Protein AF-A0A845M2Q1-F1 (afdb_monomer_lite)

Radius of gyration: 32.66 Å; chains: 1; bounding box: 86×73×42 Å

Secondary structure (DSSP, 8-state):
-------------------------------TT--------HHHHHHHHHHHHHHHHTT-HHHHHHHHHHHHHHHHHS-HHHHHHHHHHHHHHHTTS-GGGGSHHHHHHHHHHHHHHHHTTTTT-

pLDDT: mean 79.41, std 24.09, range [30.94, 98.31]

Foldseek 3Di:
DDDDYDDDDDDDDDDDDDDPDPPDPPPPPDDDPDDDDDDDDLLVCLCVVCVVLLVVVLAPLVSLLVNLVVLQVCCLPDDLVVLVSSLVVLVVSVVSHDVVCCDDPSVVSNVVSVVSSVVSNVVPD

Sequence (125 aa):
AAEKGSNLQSEVTGDHLQSNGVSGSAEVAVPKGAAVFEAIDFKQELYAGFYQIVHYGRSDVSVMLSLLKALRFIMEKASMENRRTVLMFLKDLWDKLDPALLEGYDRELLERERADIQALIALEK

Structure (mmCIF, N/CA/C/O backbone):
data_AF-A0A845M2Q1-F1
#
_entry.id   AF-A0A845M2Q1-F1
#
loop_
_atom_site.group_PDB
_atom_site.id
_atom_site.type_symbol
_atom_site.label_atom_id
_atom_site.label_alt_id
_atom_site.label_comp_id
_atom_site.label_asym_id
_atom_site.label_entity_id
_atom_site.label_seq_id
_atom_site.pdbx_PDB_ins_code
_atom_site.Cartn_x
_atom_site.Cartn_y
_atom_site.Cartn_z
_atom_site.occupancy
_atom_site.B_iso_or_equiv
_atom_site.auth_seq_id
_atom_site.auth_comp_id
_atom_site.auth_asym_id
_atom_site.auth_atom_id
_atom_site.pdbx_PDB_model_num
ATOM 1 N N . ALA A 1 1 ? -70.255 -66.104 -3.729 1.00 39.62 1 ALA A N 1
ATOM 2 C CA . ALA A 1 1 ? -70.371 -65.782 -2.293 1.00 39.62 1 ALA A CA 1
ATOM 3 C C . ALA A 1 1 ? -69.839 -64.361 -2.132 1.00 39.62 1 ALA A C 1
ATOM 5 O O . ALA A 1 1 ? -68.705 -64.142 -2.526 1.00 39.62 1 ALA A O 1
ATOM 6 N N . ALA A 1 2 ? -70.694 -63.338 -1.988 1.00 33.31 2 ALA A N 1
ATOM 7 C CA . ALA A 1 2 ? -71.318 -62.891 -0.724 1.00 33.31 2 ALA A CA 1
ATOM 8 C C . ALA A 1 2 ? -70.233 -62.474 0.294 1.00 33.31 2 ALA A C 1
ATOM 10 O O . ALA A 1 2 ? -69.305 -63.239 0.492 1.00 33.31 2 ALA A O 1
ATOM 11 N N . GLU A 1 3 ? -70.232 -61.330 0.973 1.00 31.84 3 GLU A N 1
ATOM 12 C CA . GLU A 1 3 ? -71.189 -60.243 1.165 1.00 31.84 3 GLU A CA 1
ATOM 13 C C . GLU A 1 3 ? -70.443 -59.087 1.882 1.00 31.84 3 GLU A C 1
ATOM 15 O O . GLU A 1 3 ? -69.502 -59.332 2.625 1.00 31.84 3 GLU A O 1
ATOM 20 N N . LYS A 1 4 ? -70.878 -57.847 1.621 1.00 33.28 4 LYS A N 1
ATOM 21 C CA . LYS A 1 4 ? -71.127 -56.721 2.551 1.00 33.28 4 LYS A CA 1
ATOM 22 C C . LYS A 1 4 ? -70.336 -56.530 3.865 1.00 33.28 4 LYS A C 1
ATOM 24 O O . LYS A 1 4 ? -70.284 -57.405 4.716 1.00 33.28 4 LYS A O 1
ATOM 29 N N . GLY A 1 5 ? -70.108 -55.236 4.135 1.00 31.08 5 GLY A N 1
ATOM 30 C CA . GLY A 1 5 ? -70.255 -54.607 5.462 1.00 31.08 5 GLY A CA 1
ATOM 31 C C . GLY A 1 5 ? -68.978 -54.595 6.305 1.00 31.08 5 GLY A C 1
ATOM 32 O O . GLY A 1 5 ? -68.110 -55.429 6.129 1.00 31.08 5 GLY A O 1
ATOM 33 N N . SER A 1 6 ? -68.759 -53.681 7.240 1.00 34.66 6 SER A N 1
ATOM 34 C CA . SER A 1 6 ? -69.476 -52.485 7.666 1.00 34.66 6 SER A CA 1
ATOM 35 C C . SER A 1 6 ? -68.531 -51.695 8.575 1.00 34.66 6 SER A C 1
ATOM 37 O O . SER A 1 6 ? -67.696 -52.267 9.269 1.00 34.66 6 SER A O 1
ATOM 39 N N . ASN A 1 7 ? -68.730 -50.384 8.575 1.00 34.75 7 ASN A N 1
ATOM 40 C CA . ASN A 1 7 ? -68.402 -49.410 9.612 1.00 34.75 7 ASN A CA 1
ATOM 41 C C . ASN A 1 7 ? -68.363 -49.976 11.052 1.00 34.75 7 ASN A C 1
ATOM 43 O O . ASN A 1 7 ? -69.289 -50.700 11.412 1.00 34.75 7 ASN A O 1
ATOM 47 N N . LEU A 1 8 ? -67.380 -49.574 11.873 1.00 37.94 8 LEU A N 1
ATOM 48 C CA . LEU A 1 8 ? -67.533 -49.371 13.325 1.00 37.94 8 LEU A CA 1
ATOM 49 C C . LEU A 1 8 ? -66.302 -48.676 13.931 1.00 37.94 8 LEU A C 1
ATOM 51 O O . LEU A 1 8 ? -65.165 -49.118 13.789 1.00 37.94 8 LEU A O 1
ATOM 55 N N . GLN A 1 9 ? -66.588 -47.562 14.600 1.00 32.75 9 GLN A N 1
ATOM 56 C CA . GLN A 1 9 ? -65.708 -46.796 15.472 1.00 32.75 9 GLN A CA 1
ATOM 57 C C . GLN A 1 9 ? -65.286 -47.628 16.691 1.00 32.75 9 GLN A C 1
ATOM 59 O O . GLN A 1 9 ? -66.089 -48.382 17.238 1.00 32.75 9 GLN A O 1
ATOM 64 N N . SER A 1 10 ? -64.072 -47.392 17.186 1.00 38.44 10 SER A N 1
ATOM 65 C CA . SER A 1 10 ? -63.740 -47.609 18.594 1.00 38.44 10 SER A CA 1
ATOM 66 C C . SER A 1 10 ? -62.829 -46.482 19.072 1.00 38.44 10 SER A C 1
ATOM 68 O O . SER A 1 10 ? -61.675 -46.378 18.654 1.00 38.44 10 SER A O 1
ATOM 70 N N . GLU A 1 11 ? -63.384 -45.631 19.929 1.00 30.94 11 GLU A N 1
ATOM 71 C CA . GLU A 1 11 ? -62.656 -44.725 20.810 1.00 30.94 11 GLU A CA 1
ATOM 72 C C . GLU A 1 11 ? -61.777 -45.539 21.769 1.00 30.94 11 GLU A C 1
ATOM 74 O O . GLU A 1 11 ? -62.269 -46.461 22.418 1.00 30.94 11 GLU A O 1
ATOM 79 N N . VAL A 1 12 ? -60.501 -45.171 21.908 1.00 39.53 12 VAL A N 1
ATOM 80 C CA . VAL A 1 12 ? -59.732 -45.432 23.131 1.00 39.53 12 VAL A CA 1
ATOM 81 C C . VAL A 1 12 ? -58.920 -44.181 23.451 1.00 39.53 12 VAL A C 1
ATOM 83 O O . VAL A 1 12 ? -57.964 -43.823 22.769 1.00 39.53 12 VAL A O 1
ATOM 86 N N . THR A 1 13 ? -59.370 -43.516 24.506 1.00 32.62 13 THR A N 1
ATOM 87 C CA . THR A 1 13 ? -58.693 -42.503 25.315 1.00 32.62 13 THR A CA 1
ATOM 88 C C . THR A 1 13 ? -57.297 -42.942 25.763 1.00 32.62 13 THR A C 1
ATOM 90 O O . THR A 1 13 ? -57.139 -44.038 26.297 1.00 32.62 13 THR A O 1
ATOM 93 N N . GLY A 1 14 ? -56.311 -42.053 25.638 1.00 34.03 14 GLY A N 1
ATOM 94 C CA . GLY A 1 14 ? -54.974 -42.217 26.206 1.00 34.03 14 GLY A CA 1
ATOM 95 C C . GLY A 1 14 ? -54.221 -40.890 26.194 1.00 34.03 14 GLY A C 1
ATOM 96 O O . GLY A 1 14 ? -53.917 -40.354 25.137 1.00 34.03 14 GLY A O 1
ATOM 97 N N . ASP A 1 15 ? -54.010 -40.357 27.387 1.00 32.59 15 ASP A N 1
ATOM 98 C CA . ASP A 1 15 ? -53.523 -39.024 27.721 1.00 32.59 15 ASP A CA 1
ATOM 99 C C . ASP A 1 15 ? -52.059 -38.730 27.323 1.00 32.59 15 ASP A C 1
ATOM 101 O O . ASP A 1 15 ? -51.238 -39.635 27.198 1.00 32.59 15 ASP A O 1
ATOM 105 N N . HIS A 1 16 ? -51.748 -37.427 27.285 1.00 36.22 16 HIS A N 1
ATOM 106 C CA . HIS A 1 16 ? -50.420 -36.788 27.334 1.00 36.22 16 HIS A CA 1
ATOM 107 C C . HIS A 1 16 ? -49.516 -36.784 26.086 1.00 36.22 16 HIS A C 1
ATOM 109 O O . HIS A 1 16 ? -48.725 -37.692 25.858 1.00 36.22 16 HIS A O 1
ATOM 115 N N . LEU A 1 17 ? -49.458 -35.627 25.411 1.00 34.97 17 LEU A N 1
ATOM 116 C CA . LEU A 1 17 ? -48.302 -34.714 25.506 1.00 34.97 17 LEU A CA 1
ATOM 117 C C . LEU A 1 17 ? -48.621 -33.366 24.835 1.00 34.97 17 LEU A C 1
ATOM 119 O O . LEU A 1 17 ? -48.973 -33.290 23.662 1.00 34.97 17 LEU A O 1
ATOM 123 N N . GLN A 1 18 ? -48.499 -32.293 25.615 1.00 39.88 18 GLN A N 1
ATOM 124 C CA . GLN A 1 18 ? -48.587 -30.909 25.159 1.00 39.88 18 GLN A CA 1
ATOM 125 C C . GLN A 1 18 ? -47.472 -30.609 24.146 1.00 39.88 18 GLN A C 1
ATOM 127 O O . GLN A 1 18 ? -46.299 -30.813 24.450 1.00 39.88 18 GLN A O 1
ATOM 132 N N . SER A 1 19 ? -47.812 -30.027 22.994 1.00 39.28 19 SER A N 1
ATOM 133 C CA . SER A 1 19 ? -46.851 -29.289 22.166 1.00 39.28 19 SER A CA 1
ATOM 134 C C . SER A 1 19 ? -47.321 -27.845 21.998 1.00 39.28 19 SER A C 1
ATOM 136 O O . SER A 1 19 ? -47.928 -27.469 20.996 1.00 39.28 19 SER A O 1
ATOM 138 N N . ASN A 1 20 ? -47.028 -27.025 23.008 1.00 40.66 20 ASN A N 1
ATOM 139 C CA . ASN A 1 20 ? -46.944 -25.580 22.839 1.00 40.66 20 ASN A CA 1
ATOM 140 C C . ASN A 1 20 ? -45.665 -25.274 22.052 1.00 40.66 20 ASN A C 1
ATOM 142 O O . ASN A 1 20 ? -44.565 -25.382 22.586 1.00 40.66 20 ASN A O 1
ATOM 146 N N . GLY A 1 21 ? -45.816 -24.890 20.788 1.00 37.19 21 GLY A N 1
ATOM 147 C CA . GLY A 1 21 ? -44.736 -24.394 19.942 1.00 37.19 21 GLY A CA 1
ATOM 148 C C . GLY A 1 21 ? -45.101 -23.028 19.383 1.00 37.19 21 GLY A C 1
ATOM 149 O O . GLY A 1 21 ? -45.405 -22.901 18.202 1.00 37.19 21 GLY A O 1
ATOM 150 N N . VAL A 1 22 ? -45.116 -22.013 20.250 1.00 39.94 22 VAL A N 1
ATOM 151 C CA . VAL A 1 22 ? -45.169 -20.602 19.850 1.00 39.94 22 VAL A CA 1
ATOM 152 C C . VAL A 1 22 ? -43.908 -20.315 19.036 1.00 39.94 22 VAL A C 1
ATOM 154 O O . VAL A 1 22 ? -42.815 -20.209 19.586 1.00 39.94 22 VAL A O 1
ATOM 157 N N . SER A 1 23 ? -44.054 -20.205 17.715 1.00 45.25 23 SER A N 1
ATOM 158 C CA . SER A 1 23 ? -43.035 -19.623 16.841 1.00 45.25 23 SER A CA 1
ATOM 159 C C . SER A 1 23 ? -43.068 -18.108 17.037 1.00 45.25 23 SER A C 1
ATOM 161 O O . SER A 1 23 ? -43.675 -17.357 16.280 1.00 45.25 23 SER A O 1
ATOM 163 N N . GLY A 1 24 ? -42.501 -17.673 18.159 1.00 39.03 24 GLY A N 1
ATOM 164 C CA . GLY A 1 24 ? -42.209 -16.277 18.423 1.00 39.03 24 GLY A CA 1
ATOM 165 C C . GLY A 1 24 ? -40.837 -15.970 17.852 1.00 39.03 24 GLY A C 1
ATOM 166 O O . GLY A 1 24 ? -39.834 -16.167 18.534 1.00 39.03 24 GLY A O 1
ATOM 167 N N . SER A 1 25 ? -40.783 -15.484 16.614 1.00 50.50 25 SER A N 1
ATOM 168 C CA . SER A 1 25 ? -39.648 -14.678 16.171 1.00 50.50 25 SER A CA 1
ATOM 169 C C . SER A 1 25 ? -39.634 -13.445 17.067 1.00 50.50 25 SER A C 1
ATOM 171 O O . SER A 1 25 ? -40.443 -12.538 16.881 1.00 50.50 25 SER A O 1
ATOM 173 N N . ALA A 1 26 ? -38.800 -13.456 18.106 1.00 47.34 26 ALA A N 1
ATOM 174 C CA . ALA A 1 26 ? -38.618 -12.305 18.970 1.00 47.34 26 ALA A CA 1
ATOM 175 C C . ALA A 1 26 ? -37.971 -11.195 18.138 1.00 47.34 26 ALA A C 1
ATOM 177 O O . ALA A 1 26 ? -36.752 -11.130 17.987 1.00 47.34 26 ALA A O 1
ATOM 178 N N . GLU A 1 27 ? -38.810 -10.347 17.554 1.00 57.81 27 GLU A N 1
ATOM 179 C CA . GLU A 1 27 ? -38.402 -9.068 17.010 1.00 57.81 27 GLU A CA 1
ATOM 180 C C . GLU A 1 27 ? -37.911 -8.247 18.205 1.00 57.81 27 GLU A C 1
ATOM 182 O O . GLU A 1 27 ? -38.689 -7.799 19.051 1.00 57.81 27 GLU A O 1
ATOM 187 N N . VAL A 1 28 ? -36.589 -8.164 18.362 1.00 63.12 28 VAL A N 1
ATOM 188 C CA . VAL A 1 28 ? -35.972 -7.370 19.423 1.00 63.12 28 VAL A CA 1
ATOM 189 C C . VAL A 1 28 ? -36.339 -5.919 19.141 1.00 63.12 28 VAL A C 1
ATOM 191 O O . VAL A 1 28 ? -35.784 -5.291 18.242 1.00 63.12 28 VAL A O 1
ATOM 194 N N . ALA A 1 29 ? -37.320 -5.404 19.881 1.00 64.19 29 ALA A N 1
ATOM 195 C CA . ALA A 1 29 ? -37.775 -4.031 19.765 1.00 64.19 29 ALA A CA 1
ATOM 196 C C . ALA A 1 29 ? -36.614 -3.088 20.105 1.00 64.19 29 ALA A C 1
ATOM 198 O O . ALA A 1 29 ? -36.268 -2.896 21.272 1.00 64.19 29 ALA A O 1
ATOM 199 N N . VAL A 1 30 ? -35.993 -2.515 19.075 1.00 70.06 30 VAL A N 1
ATOM 200 C CA . VAL A 1 30 ? -34.948 -1.506 19.235 1.00 70.06 30 VAL A CA 1
ATOM 201 C C . VAL A 1 30 ? -35.611 -0.242 19.803 1.00 70.06 30 VAL A C 1
ATOM 203 O O . VAL A 1 30 ? -36.530 0.296 19.177 1.00 70.06 30 VAL A O 1
ATOM 206 N N . PRO A 1 31 ? -35.218 0.234 21.000 1.00 74.00 31 PRO A N 1
ATOM 207 C CA . PRO A 1 31 ? -35.898 1.348 21.647 1.00 74.00 31 PRO A CA 1
ATOM 208 C C . PRO A 1 31 ? -35.799 2.626 20.805 1.00 74.00 31 PRO A C 1
ATOM 210 O O . PRO A 1 31 ? -34.763 2.924 20.209 1.00 74.00 31 PRO A O 1
ATOM 213 N N . LYS A 1 32 ? -36.888 3.407 20.767 1.00 66.62 32 LYS A N 1
ATOM 214 C CA . LYS A 1 32 ? -36.941 4.708 20.079 1.00 66.62 32 LYS A CA 1
ATOM 215 C C . LYS A 1 32 ? -35.846 5.619 20.648 1.00 66.62 32 LYS A C 1
ATOM 217 O O . LYS A 1 32 ? -35.937 6.039 21.797 1.00 66.62 32 LYS A O 1
ATOM 222 N N . GLY A 1 33 ? -34.821 5.900 19.842 1.00 73.44 33 GLY A N 1
ATOM 223 C CA . GLY A 1 33 ? -33.638 6.673 20.241 1.00 73.44 33 GLY A CA 1
ATOM 224 C C . GLY A 1 33 ? -32.345 5.861 20.392 1.00 73.44 33 GLY A C 1
ATOM 225 O O . GLY A 1 33 ? -31.324 6.437 20.753 1.00 73.44 33 GLY A O 1
ATOM 226 N N . ALA A 1 34 ? -32.352 4.555 20.111 1.00 67.06 34 ALA A N 1
ATOM 227 C CA . ALA A 1 34 ? -31.125 3.769 20.059 1.00 67.06 34 ALA A CA 1
ATOM 228 C C . ALA A 1 34 ? -30.298 4.116 18.811 1.00 67.06 34 ALA A C 1
ATOM 230 O O . ALA A 1 34 ? -30.788 4.034 17.684 1.00 67.06 34 ALA A O 1
ATOM 231 N N . ALA A 1 35 ? -29.030 4.466 19.019 1.00 72.06 35 ALA A N 1
ATOM 232 C CA . ALA A 1 35 ? -28.030 4.492 17.964 1.00 72.06 35 ALA A CA 1
ATOM 233 C C . ALA A 1 35 ? -27.411 3.095 17.852 1.00 72.06 35 ALA A C 1
ATOM 235 O O . ALA A 1 35 ? -26.840 2.584 18.818 1.00 72.06 35 ALA A O 1
ATOM 236 N N . VAL A 1 36 ? -27.541 2.472 16.682 1.00 68.75 36 VAL A N 1
ATOM 237 C CA . VAL A 1 36 ? -26.820 1.240 16.360 1.00 68.75 36 VAL A CA 1
ATOM 238 C C . VAL A 1 36 ? -25.446 1.654 15.852 1.00 68.75 36 VAL A C 1
ATOM 240 O O . VAL A 1 36 ? -25.337 2.295 14.810 1.00 68.75 36 VAL A O 1
ATOM 243 N N . PHE A 1 37 ? -24.408 1.320 16.611 1.00 61.12 37 PHE A N 1
ATOM 244 C CA . PHE A 1 37 ? -23.031 1.438 16.153 1.00 61.12 37 PHE A CA 1
ATOM 245 C C . PHE A 1 37 ? -22.608 0.087 15.595 1.00 61.12 37 PHE A C 1
ATOM 247 O O . PHE A 1 37 ? -22.567 -0.903 16.325 1.00 61.12 37 PHE A O 1
ATOM 254 N N . GLU A 1 38 ? -22.313 0.045 14.301 1.00 62.91 38 GLU A N 1
ATOM 255 C CA . GLU A 1 38 ? -21.624 -1.096 13.718 1.00 62.91 38 GLU A CA 1
ATOM 256 C C . GLU A 1 38 ? -20.153 -1.030 14.140 1.00 62.91 38 GLU A C 1
ATOM 258 O O . GLU A 1 38 ? -19.507 0.018 14.047 1.00 62.91 38 GLU A O 1
ATOM 263 N N . ALA A 1 39 ? -19.631 -2.135 14.674 1.00 69.38 39 ALA A N 1
ATOM 264 C CA . ALA A 1 39 ? -18.210 -2.241 14.954 1.00 69.38 39 ALA A CA 1
ATOM 265 C C . ALA A 1 39 ? -17.473 -2.250 13.610 1.00 69.38 39 ALA A C 1
ATOM 267 O O . ALA A 1 39 ? -17.578 -3.210 12.852 1.00 69.38 39 ALA A O 1
ATOM 268 N N . ILE A 1 40 ? -16.760 -1.165 13.307 1.00 80.25 40 ILE A N 1
ATOM 269 C CA . ILE A 1 40 ? -16.002 -1.044 12.062 1.00 80.25 40 ILE A CA 1
ATOM 270 C C . ILE A 1 40 ? -14.842 -2.044 12.099 1.00 80.25 40 ILE A C 1
ATOM 272 O O . ILE A 1 40 ? -13.910 -1.899 12.895 1.00 80.25 40 ILE A O 1
ATOM 276 N N . ASP A 1 41 ? -14.884 -3.049 11.224 1.00 89.94 41 ASP A N 1
ATOM 277 C CA . ASP A 1 41 ? -13.763 -3.961 11.008 1.00 89.94 41 ASP A CA 1
ATOM 278 C C . ASP A 1 41 ? -12.733 -3.286 10.098 1.00 89.94 41 ASP A C 1
ATOM 280 O O . ASP A 1 41 ? -12.887 -3.208 8.877 1.00 89.94 41 ASP A O 1
ATOM 284 N N . PHE A 1 42 ? -11.640 -2.825 10.705 1.00 93.81 42 PHE A N 1
ATOM 285 C CA . PHE A 1 42 ? -10.552 -2.157 9.999 1.00 93.81 42 PHE A CA 1
ATOM 286 C C . PHE A 1 42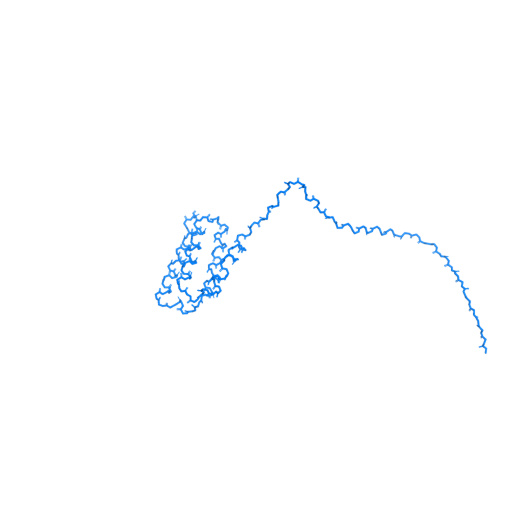 ? -9.997 -2.982 8.826 1.00 93.81 42 PHE A C 1
ATOM 288 O O . PHE A 1 42 ? -9.594 -2.412 7.813 1.00 93.81 42 PHE A O 1
ATOM 295 N N . LYS A 1 43 ? -9.990 -4.319 8.919 1.00 94.06 43 LYS A N 1
ATOM 296 C CA . LYS A 1 43 ? -9.530 -5.179 7.822 1.00 94.06 43 LYS A CA 1
ATOM 297 C C . LYS A 1 43 ? -10.468 -5.102 6.622 1.00 94.06 43 LYS A C 1
ATOM 299 O O . LYS A 1 43 ? -9.991 -5.059 5.487 1.00 94.06 43 LYS A O 1
ATOM 304 N N . GLN A 1 44 ? -11.776 -5.103 6.868 1.00 93.94 44 GLN A N 1
ATOM 305 C CA . GLN A 1 44 ? -12.780 -4.989 5.812 1.00 93.94 44 GLN A CA 1
ATOM 306 C C . GLN A 1 44 ? -12.724 -3.615 5.155 1.00 93.94 44 GLN A C 1
ATOM 308 O O . GLN A 1 44 ? -12.698 -3.556 3.931 1.00 93.94 44 GLN A O 1
ATOM 313 N N . GLU A 1 45 ? -12.589 -2.543 5.936 1.00 94.69 45 GLU A N 1
ATOM 314 C CA . GLU A 1 45 ? -12.440 -1.185 5.399 1.00 94.69 45 GLU A CA 1
ATOM 315 C C . GLU A 1 45 ? -11.181 -1.035 4.547 1.00 94.69 45 GLU A C 1
ATOM 317 O O . GLU A 1 45 ? -11.226 -0.503 3.438 1.00 94.69 45 GLU A O 1
ATOM 322 N N . LEU A 1 46 ? -10.051 -1.564 5.025 1.00 95.00 46 LEU A N 1
ATOM 323 C CA . LEU A 1 46 ? -8.797 -1.519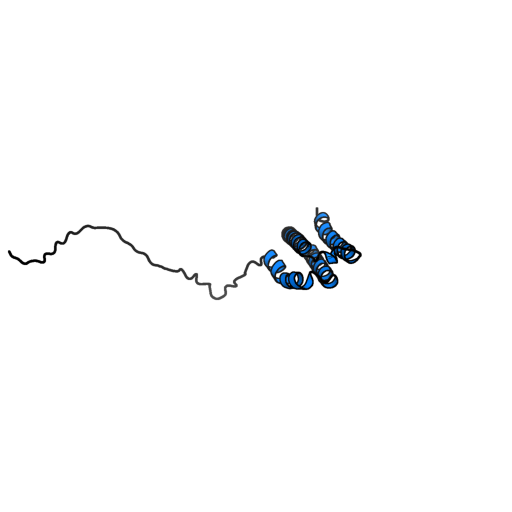 4.282 1.00 95.00 46 LEU A CA 1
ATOM 324 C C . LEU A 1 46 ? -8.912 -2.276 2.953 1.00 95.00 46 LEU A C 1
ATOM 326 O O . LEU A 1 46 ? -8.470 -1.788 1.913 1.00 95.00 46 LEU A O 1
ATOM 330 N N . TYR A 1 47 ? -9.537 -3.455 2.975 1.00 94.56 47 TYR A N 1
ATOM 331 C CA . TYR A 1 47 ? -9.769 -4.234 1.767 1.00 94.56 47 TYR A CA 1
ATOM 332 C C . TYR A 1 47 ? -10.733 -3.521 0.814 1.00 94.56 47 TYR A C 1
ATOM 334 O O . TYR A 1 47 ? -10.396 -3.330 -0.350 1.00 94.56 47 TYR A O 1
ATOM 342 N N . ALA A 1 48 ? -11.901 -3.094 1.294 1.00 94.44 48 ALA A N 1
ATOM 343 C CA . ALA A 1 48 ? -12.931 -2.455 0.482 1.00 94.44 48 ALA A CA 1
ATOM 344 C C . ALA A 1 48 ? -12.442 -1.138 -0.138 1.00 94.44 48 ALA A C 1
ATOM 346 O O . ALA A 1 48 ? -12.646 -0.914 -1.332 1.00 94.44 48 ALA A O 1
ATOM 347 N N . GLY A 1 49 ? -11.735 -0.309 0.636 1.00 95.19 49 GLY A N 1
ATOM 348 C CA . GLY A 1 49 ? -11.229 0.988 0.185 1.00 95.19 49 GLY A CA 1
ATOM 349 C C . GLY A 1 49 ? -10.155 0.892 -0.899 1.00 95.19 49 GLY A C 1
ATOM 350 O O . GLY A 1 49 ? -10.079 1.760 -1.768 1.00 95.19 49 GLY A O 1
ATOM 351 N N . PHE A 1 50 ? -9.346 -0.171 -0.894 1.00 97.19 50 PHE A N 1
ATOM 352 C CA . PHE A 1 50 ? -8.219 -0.311 -1.821 1.00 97.19 50 PHE A CA 1
ATOM 353 C C . PHE A 1 50 ? -8.382 -1.412 -2.872 1.00 97.19 50 PHE A C 1
ATOM 355 O O . PHE A 1 50 ? -7.577 -1.469 -3.802 1.00 97.19 50 PHE A O 1
ATOM 362 N N . TYR A 1 51 ? -9.414 -2.259 -2.789 1.00 95.31 51 TYR A N 1
ATOM 363 C CA . TYR A 1 51 ? -9.579 -3.409 -3.684 1.00 95.31 51 TYR A CA 1
ATOM 364 C C . TYR A 1 51 ? -9.529 -3.025 -5.165 1.00 95.31 51 TYR A C 1
ATOM 366 O O . TYR A 1 51 ? -8.769 -3.615 -5.931 1.00 95.31 51 TYR A O 1
ATOM 374 N N . GLN A 1 52 ? -10.302 -2.014 -5.571 1.00 97.00 52 GLN A N 1
ATOM 375 C CA . GLN A 1 52 ? -10.343 -1.585 -6.970 1.00 97.00 52 GLN A CA 1
ATOM 376 C C . GLN A 1 52 ? -9.010 -0.988 -7.429 1.00 97.00 52 GLN A C 1
ATOM 378 O O . GLN A 1 52 ? -8.574 -1.256 -8.546 1.00 97.00 52 GLN A O 1
ATOM 383 N N . ILE A 1 53 ? -8.339 -0.234 -6.556 1.00 97.44 53 ILE A N 1
ATOM 384 C CA . ILE A 1 53 ? -7.036 0.367 -6.855 1.00 97.44 53 ILE A CA 1
ATOM 385 C C . ILE A 1 53 ? -5.997 -0.733 -7.075 1.00 97.44 53 ILE A C 1
AT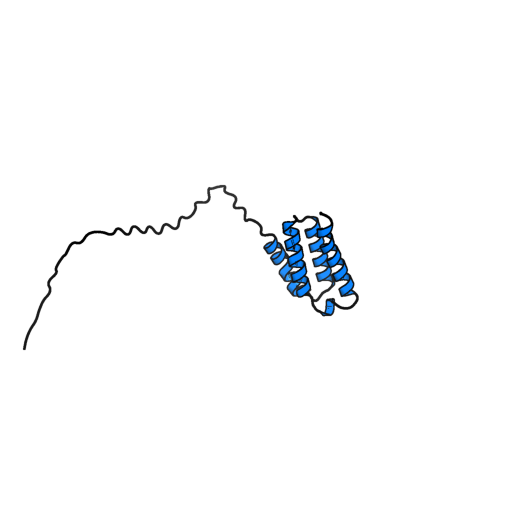OM 387 O O . ILE A 1 53 ? -5.266 -0.688 -8.058 1.00 97.44 53 ILE A O 1
ATOM 391 N N . VAL A 1 54 ? -5.965 -1.756 -6.218 1.00 97.00 54 VAL A N 1
ATOM 392 C CA . VAL A 1 54 ? -5.074 -2.911 -6.405 1.00 97.00 54 VAL A CA 1
ATOM 393 C C . VAL A 1 54 ? -5.438 -3.671 -7.677 1.00 97.00 54 VAL A C 1
ATOM 395 O O . VAL A 1 54 ? -4.563 -4.012 -8.462 1.00 97.00 54 VAL A O 1
ATOM 398 N N . HIS A 1 55 ? -6.723 -3.938 -7.908 1.00 96.19 55 HIS A N 1
ATOM 399 C CA . HIS A 1 55 ? -7.152 -4.763 -9.033 1.00 96.19 55 HIS A CA 1
ATOM 400 C C . HIS A 1 55 ? -6.819 -4.130 -10.391 1.00 96.19 55 HIS A C 1
ATOM 402 O O . HIS A 1 55 ? -6.255 -4.801 -11.255 1.00 96.19 55 HIS A O 1
ATOM 408 N N . TYR A 1 56 ? -7.138 -2.846 -10.567 1.00 97.31 56 TYR A N 1
ATOM 409 C CA . TYR A 1 56 ? -6.955 -2.151 -11.842 1.00 97.31 56 TYR A CA 1
ATOM 410 C C . TYR A 1 56 ? -5.602 -1.437 -11.960 1.00 97.31 56 TYR A C 1
ATOM 412 O O . TYR A 1 56 ? -5.126 -1.230 -13.070 1.00 97.31 56 TYR A O 1
ATOM 420 N N . GLY A 1 57 ? -4.971 -1.079 -10.840 1.00 97.06 57 GLY A N 1
ATOM 421 C CA . GLY A 1 57 ? -3.724 -0.312 -10.804 1.00 97.06 57 GLY A CA 1
ATOM 422 C C . GLY A 1 57 ? -2.445 -1.134 -10.641 1.00 97.06 57 GLY A C 1
ATOM 423 O O . GLY A 1 57 ? -1.367 -0.557 -10.700 1.00 97.06 57 GLY A O 1
ATOM 424 N N . ARG A 1 58 ? -2.520 -2.458 -10.442 1.00 96.88 58 ARG A N 1
ATOM 425 C CA . ARG A 1 58 ? -1.350 -3.328 -10.165 1.00 96.88 58 ARG A CA 1
ATOM 426 C C . ARG A 1 58 ? -0.220 -3.317 -11.201 1.00 96.88 58 ARG A C 1
ATOM 428 O O . ARG A 1 58 ? 0.857 -3.813 -10.885 1.00 96.88 58 ARG A O 1
ATOM 435 N N . SER A 1 59 ? -0.466 -2.801 -12.404 1.00 97.62 59 SER A N 1
ATOM 436 C CA . SER A 1 59 ? 0.525 -2.681 -13.485 1.00 97.62 59 SER A CA 1
ATOM 437 C C . SER A 1 59 ? 1.024 -1.242 -13.685 1.00 97.62 59 SER A C 1
ATOM 439 O O . SER A 1 59 ? 1.813 -0.996 -14.589 1.00 97.62 59 SER A O 1
ATOM 441 N N . ASP A 1 60 ? 0.585 -0.284 -12.860 1.00 97.81 60 ASP A N 1
ATOM 442 C CA . ASP A 1 60 ? 1.028 1.113 -12.898 1.00 97.81 60 ASP A CA 1
ATOM 443 C C . ASP A 1 60 ? 1.848 1.448 -11.641 1.00 97.81 60 ASP A C 1
ATOM 445 O O . ASP A 1 60 ? 1.325 1.497 -10.520 1.00 97.81 60 ASP A O 1
ATOM 449 N N . VAL A 1 61 ? 3.148 1.709 -11.827 1.00 97.50 61 VAL A N 1
ATOM 450 C CA . VAL A 1 61 ? 4.074 2.032 -10.730 1.00 97.50 61 VAL A CA 1
ATOM 451 C C . VAL A 1 61 ? 3.634 3.260 -9.933 1.00 97.50 61 VAL A C 1
ATOM 453 O O . VAL A 1 61 ? 3.773 3.285 -8.711 1.00 97.50 61 VAL A O 1
ATOM 456 N N . SER A 1 62 ? 3.062 4.274 -10.584 1.00 98.00 62 SER A N 1
ATOM 457 C CA . SER A 1 62 ? 2.665 5.520 -9.926 1.00 98.00 62 SER A CA 1
ATOM 458 C C . SER A 1 62 ? 1.461 5.311 -9.005 1.00 98.00 62 SER A C 1
ATOM 460 O O . SER A 1 62 ? 1.419 5.850 -7.890 1.00 98.00 62 SER A O 1
ATOM 462 N N . VAL A 1 63 ? 0.522 4.460 -9.426 1.00 98.12 63 VAL A N 1
ATOM 463 C CA . VAL A 1 63 ? -0.646 4.075 -8.631 1.00 98.12 63 VAL A CA 1
ATOM 464 C C . VAL A 1 63 ? -0.208 3.220 -7.446 1.00 98.12 63 VAL A C 1
ATOM 466 O O . VAL A 1 63 ? -0.597 3.502 -6.310 1.00 98.12 63 VAL A O 1
ATOM 469 N N . MET A 1 64 ? 0.648 2.221 -7.675 1.00 98.19 64 MET A N 1
ATOM 470 C CA . MET A 1 64 ? 1.137 1.340 -6.609 1.00 98.19 64 MET A CA 1
ATOM 471 C C . MET A 1 64 ? 2.004 2.074 -5.592 1.00 98.19 64 MET A C 1
ATOM 473 O O . MET A 1 64 ? 1.812 1.893 -4.391 1.00 98.19 64 MET A O 1
ATOM 477 N N . LEU A 1 65 ? 2.870 2.987 -6.028 1.00 98.19 65 LEU A N 1
ATOM 478 C CA . LEU A 1 65 ? 3.645 3.828 -5.120 1.00 98.19 65 LEU A CA 1
ATOM 479 C C . LEU A 1 65 ? 2.742 4.740 -4.276 1.00 98.19 65 LEU A C 1
ATOM 481 O O . LEU A 1 65 ? 2.975 4.909 -3.079 1.00 98.19 65 LEU A O 1
ATOM 485 N N . SER A 1 66 ? 1.694 5.313 -4.871 1.00 98.31 66 SER A N 1
ATOM 486 C CA . SER A 1 66 ? 0.728 6.146 -4.140 1.00 98.31 66 SER A CA 1
ATOM 487 C C . SER A 1 66 ? -0.057 5.336 -3.106 1.00 98.31 66 SER A C 1
ATOM 489 O O . SER A 1 66 ? -0.272 5.804 -1.988 1.00 98.31 66 SER A O 1
ATOM 491 N N . LEU A 1 67 ? -0.425 4.098 -3.443 1.00 98.06 67 LEU A N 1
ATOM 492 C CA . LEU A 1 67 ? -1.072 3.171 -2.520 1.00 98.06 67 LEU A CA 1
ATOM 493 C C . LEU A 1 67 ? -0.152 2.796 -1.349 1.00 98.06 67 LEU A C 1
ATOM 495 O O . LEU A 1 67 ? -0.582 2.849 -0.199 1.00 98.06 67 LEU A O 1
ATOM 499 N N . LEU A 1 68 ? 1.124 2.491 -1.607 1.00 98.19 68 LEU A N 1
ATOM 500 C CA . LEU A 1 68 ? 2.106 2.227 -0.549 1.00 98.19 68 LEU A CA 1
ATOM 501 C C . LEU A 1 68 ? 2.258 3.430 0.394 1.00 98.19 68 LEU A C 1
ATOM 503 O O . LEU A 1 68 ? 2.202 3.269 1.612 1.00 98.19 68 LEU A O 1
ATOM 507 N N . LYS A 1 69 ? 2.341 4.650 -0.146 1.00 97.94 69 LYS A N 1
ATOM 508 C CA . LYS A 1 69 ? 2.377 5.878 0.667 1.00 97.94 69 LYS A CA 1
ATOM 509 C C . LYS A 1 69 ? 1.120 6.053 1.518 1.00 97.94 69 LYS A C 1
ATOM 511 O O . LYS A 1 69 ? 1.219 6.431 2.682 1.00 97.94 69 LYS A O 1
ATOM 516 N N . ALA A 1 70 ? -0.061 5.744 0.981 1.00 97.62 70 ALA A N 1
ATOM 517 C CA . ALA A 1 70 ? -1.295 5.756 1.764 1.00 97.62 70 ALA A CA 1
ATOM 518 C C . ALA A 1 70 ? -1.240 4.742 2.921 1.00 97.62 70 ALA A C 1
ATOM 520 O O . ALA A 1 70 ? -1.567 5.088 4.056 1.00 97.62 70 ALA A O 1
ATOM 521 N N . LEU A 1 71 ? -0.754 3.520 2.669 1.00 97.62 71 LEU A N 1
ATOM 522 C CA . LEU A 1 71 ? -0.563 2.508 3.714 1.00 97.62 71 LEU A CA 1
ATOM 523 C C . LEU A 1 71 ? 0.436 2.959 4.784 1.00 97.62 71 LEU A C 1
ATOM 525 O O . LEU A 1 71 ? 0.200 2.707 5.964 1.00 97.62 71 LEU A O 1
ATOM 529 N N . ARG A 1 72 ? 1.507 3.666 4.410 1.00 97.06 72 ARG A N 1
ATOM 530 C CA . ARG A 1 72 ? 2.444 4.274 5.364 1.00 97.06 72 ARG A CA 1
ATOM 531 C C . ARG A 1 72 ? 1.752 5.277 6.283 1.00 97.06 72 ARG A C 1
ATOM 533 O O . ARG A 1 72 ? 1.877 5.158 7.497 1.00 97.06 72 ARG A O 1
ATOM 540 N N . PHE A 1 73 ? 0.976 6.211 5.732 1.00 96.31 73 PHE A N 1
ATOM 541 C CA . PHE A 1 73 ? 0.232 7.180 6.545 1.00 96.31 73 PHE A CA 1
ATOM 542 C C . PHE A 1 73 ? -0.748 6.503 7.508 1.00 96.31 73 PHE A C 1
ATOM 544 O O . PHE A 1 73 ? -0.873 6.912 8.663 1.00 96.31 73 PHE A O 1
ATOM 551 N N . ILE A 1 74 ? -1.421 5.444 7.054 1.00 96.06 74 ILE A N 1
ATOM 552 C CA . ILE A 1 74 ? -2.298 4.638 7.907 1.00 96.06 74 ILE A CA 1
ATOM 553 C C . ILE A 1 74 ? -1.480 3.973 9.026 1.00 96.06 74 ILE A C 1
ATOM 555 O O . ILE A 1 74 ? -1.862 4.051 10.193 1.00 96.06 74 ILE A O 1
ATOM 559 N N . MET A 1 75 ? -0.337 3.366 8.694 1.00 95.25 75 MET A N 1
ATOM 560 C CA . MET A 1 75 ? 0.562 2.697 9.642 1.00 95.25 75 MET A CA 1
ATOM 561 C C . MET A 1 75 ? 1.050 3.642 10.752 1.00 95.25 75 MET A C 1
ATOM 563 O O . MET A 1 75 ? 1.060 3.249 11.916 1.00 95.25 75 MET A O 1
ATOM 567 N N . GLU A 1 76 ? 1.387 4.892 10.417 1.00 94.44 76 GLU A N 1
ATOM 568 C CA . GLU A 1 76 ? 1.863 5.915 11.366 1.00 94.44 76 GLU A CA 1
ATOM 569 C C . GLU A 1 76 ? 0.831 6.291 12.444 1.00 94.44 76 GLU A C 1
ATOM 571 O O . GLU A 1 76 ? 1.201 6.787 13.510 1.00 94.44 76 GLU A O 1
ATOM 576 N N . LYS A 1 77 ? -0.467 6.088 12.184 1.00 92.00 77 LYS A N 1
ATOM 577 C CA . LYS A 1 77 ? -1.564 6.447 13.107 1.00 92.00 77 LYS A CA 1
ATOM 578 C C . LYS A 1 77 ? -2.315 5.243 13.669 1.00 92.00 77 LYS A C 1
ATOM 580 O O . LYS A 1 77 ? -3.081 5.390 14.619 1.00 92.00 77 LYS A O 1
ATOM 585 N N . ALA A 1 78 ? -2.114 4.065 13.090 1.00 92.81 78 ALA A N 1
ATOM 586 C CA . ALA A 1 78 ? -2.806 2.848 13.475 1.00 92.81 78 ALA A CA 1
ATOM 587 C C . ALA A 1 78 ? -2.366 2.338 14.857 1.00 92.81 78 ALA A C 1
ATOM 589 O O . ALA A 1 78 ? -1.197 2.441 15.240 1.00 92.81 78 ALA A O 1
ATOM 590 N N . SER A 1 79 ? -3.305 1.707 15.572 1.00 93.38 79 SER A N 1
ATOM 591 C CA . SER A 1 79 ? -3.007 0.890 16.753 1.00 93.38 79 SER A CA 1
ATOM 592 C C . SER A 1 79 ? -2.103 -0.290 16.385 1.00 93.38 79 SER A C 1
ATOM 594 O O . SER A 1 79 ? -2.062 -0.716 15.231 1.00 93.38 79 SER A O 1
ATOM 596 N N . MET A 1 80 ? -1.420 -0.888 17.364 1.00 91.44 80 MET A N 1
ATOM 597 C CA . MET A 1 80 ? -0.556 -2.051 17.111 1.00 91.44 80 MET A CA 1
ATOM 598 C C . MET A 1 80 ? -1.291 -3.238 16.472 1.00 91.44 80 MET A C 1
ATOM 600 O O . MET A 1 80 ? -0.701 -3.971 15.681 1.00 91.44 80 MET A O 1
ATOM 604 N N . GLU A 1 81 ? -2.572 -3.428 16.786 1.00 91.69 81 GLU A N 1
ATOM 605 C CA . GLU A 1 81 ? -3.416 -4.427 16.127 1.00 91.69 81 GLU A CA 1
ATOM 606 C C . GLU A 1 81 ? -3.656 -4.075 14.654 1.00 91.69 81 GLU A C 1
ATOM 608 O O . GLU A 1 81 ? -3.343 -4.875 13.772 1.00 91.69 81 GLU A O 1
ATOM 613 N N . ASN A 1 82 ? -4.091 -2.845 14.371 1.00 94.44 82 ASN A N 1
ATOM 614 C CA . ASN A 1 82 ? -4.354 -2.391 13.006 1.00 94.44 82 ASN A CA 1
ATOM 615 C C . ASN A 1 82 ? -3.083 -2.346 12.151 1.00 94.44 82 ASN A C 1
ATOM 617 O O . ASN A 1 82 ? -3.136 -2.642 10.961 1.00 94.44 82 ASN A O 1
ATOM 621 N N . ARG A 1 83 ? -1.915 -2.077 12.741 1.00 95.62 83 ARG A N 1
ATOM 622 C CA . ARG A 1 83 ? -0.620 -2.175 12.051 1.00 95.62 83 ARG A CA 1
ATOM 623 C C . ARG A 1 83 ? -0.343 -3.579 11.529 1.00 95.62 83 ARG A C 1
ATOM 625 O O . ARG A 1 83 ? 0.151 -3.729 10.415 1.00 95.62 83 ARG A O 1
ATOM 632 N N . ARG A 1 84 ? -0.693 -4.625 12.288 1.00 94.44 84 ARG A N 1
ATOM 633 C CA . ARG A 1 84 ? -0.581 -6.010 11.798 1.00 94.44 84 ARG A CA 1
ATOM 634 C C . ARG A 1 84 ? -1.499 -6.232 10.599 1.00 94.44 84 ARG A C 1
ATOM 636 O O . ARG A 1 84 ? -1.059 -6.822 9.617 1.00 94.44 84 ARG A O 1
ATOM 643 N N . THR A 1 85 ? -2.718 -5.698 10.643 1.00 95.94 85 THR A N 1
ATOM 644 C CA . THR A 1 85 ? -3.658 -5.739 9.512 1.00 95.94 85 THR A CA 1
ATOM 645 C C . THR A 1 85 ? -3.106 -5.020 8.278 1.00 95.94 85 THR A C 1
ATOM 647 O O . THR A 1 85 ? -3.167 -5.574 7.182 1.00 95.94 85 THR A O 1
ATOM 650 N N . VAL A 1 86 ? -2.486 -3.844 8.443 1.00 97.06 86 VAL A N 1
ATOM 651 C CA . VAL A 1 86 ? -1.800 -3.131 7.349 1.00 97.06 86 VAL A CA 1
ATOM 652 C C . VAL A 1 86 ? -0.668 -3.975 6.764 1.00 97.06 86 VAL A C 1
ATOM 654 O O . VAL A 1 86 ? -0.564 -4.079 5.547 1.00 97.06 86 VAL A O 1
ATOM 657 N N . LEU A 1 87 ? 0.157 -4.624 7.593 1.00 96.56 87 LEU A N 1
ATOM 658 C CA . LEU A 1 87 ? 1.251 -5.474 7.10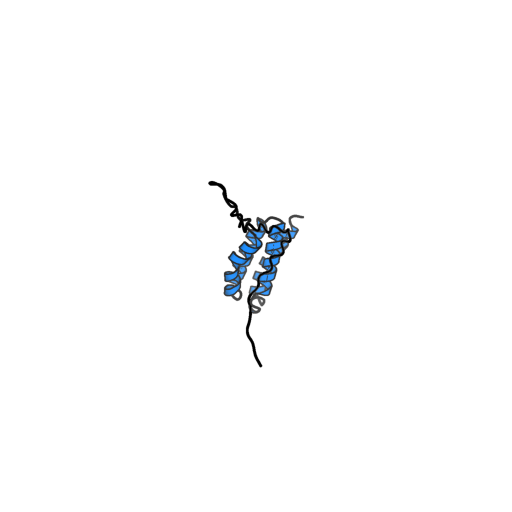5 1.00 96.56 87 LEU A CA 1
ATOM 659 C C . LEU A 1 87 ? 0.757 -6.721 6.364 1.00 96.56 87 LEU A C 1
ATOM 661 O O . LEU A 1 87 ? 1.359 -7.113 5.362 1.00 96.56 87 LEU A O 1
ATOM 665 N N . MET A 1 88 ? -0.334 -7.334 6.827 1.00 95.81 88 MET A N 1
ATOM 666 C CA . MET A 1 88 ? -0.977 -8.435 6.105 1.00 95.81 88 MET A CA 1
ATOM 667 C C . MET A 1 88 ? -1.470 -7.965 4.734 1.00 95.81 88 MET A C 1
ATOM 669 O O . MET A 1 88 ? -1.167 -8.597 3.726 1.00 95.81 88 MET A O 1
ATOM 673 N N . PHE A 1 89 ? -2.148 -6.818 4.684 1.00 97.00 89 PHE A N 1
ATOM 674 C CA . PHE A 1 89 ? -2.616 -6.238 3.429 1.00 97.00 89 PHE A CA 1
ATOM 675 C C . PHE A 1 89 ? -1.461 -5.845 2.497 1.00 97.00 89 PHE A C 1
ATOM 677 O O . PHE A 1 89 ? -1.528 -6.099 1.299 1.00 97.00 89 PHE A O 1
ATOM 684 N N . LEU A 1 90 ? -0.371 -5.290 3.034 1.00 97.38 90 LEU A N 1
ATOM 685 C CA . LEU A 1 90 ? 0.838 -4.963 2.277 1.00 97.38 90 LEU A CA 1
ATOM 686 C C . LEU A 1 90 ? 1.443 -6.208 1.620 1.00 97.38 90 LEU A C 1
ATOM 688 O O . LEU A 1 90 ? 1.857 -6.149 0.464 1.00 97.38 90 LEU A O 1
ATOM 692 N N . LYS A 1 91 ? 1.480 -7.341 2.332 1.00 96.38 91 LYS A N 1
ATOM 693 C CA . LYS A 1 91 ? 1.910 -8.618 1.753 1.00 96.38 91 LYS A CA 1
ATOM 694 C C . LYS A 1 91 ? 0.977 -9.040 0.612 1.00 96.38 91 LYS A C 1
ATOM 696 O O . LYS A 1 91 ? 1.454 -9.338 -0.477 1.00 96.38 91 LYS A O 1
ATOM 701 N N . ASP A 1 92 ? -0.332 -9.013 0.847 1.00 94.75 92 ASP A N 1
ATOM 702 C CA . ASP A 1 92 ? -1.337 -9.403 -0.147 1.00 94.75 92 ASP A CA 1
ATOM 703 C C . ASP A 1 92 ? -1.346 -8.499 -1.387 1.00 94.75 92 ASP A C 1
ATOM 705 O O . ASP A 1 92 ? -1.751 -8.940 -2.465 1.00 94.75 92 ASP A O 1
ATOM 709 N N . LEU A 1 93 ? -0.971 -7.229 -1.233 1.00 95.44 93 LEU A N 1
ATOM 710 C CA . LEU A 1 93 ? -0.768 -6.275 -2.318 1.00 95.44 93 LEU A CA 1
ATOM 711 C C . LEU A 1 93 ? 0.476 -6.640 -3.120 1.00 95.44 93 LEU A C 1
ATOM 713 O O . LEU A 1 93 ? 0.407 -6.703 -4.344 1.00 95.44 93 LEU A O 1
ATOM 717 N N . TRP A 1 94 ? 1.586 -6.917 -2.433 1.00 96.50 94 TRP A N 1
ATOM 718 C CA . TRP A 1 94 ? 2.856 -7.257 -3.070 1.00 96.50 94 TRP A CA 1
ATOM 719 C C . TRP A 1 94 ? 2.737 -8.492 -3.963 1.00 96.50 94 TRP A C 1
ATOM 721 O O . TRP A 1 94 ? 3.231 -8.495 -5.085 1.00 96.50 94 TRP A O 1
ATOM 731 N N . ASP A 1 95 ? 2.007 -9.505 -3.492 1.00 95.75 95 ASP A N 1
ATOM 732 C CA . ASP A 1 95 ? 1.765 -10.754 -4.222 1.00 95.75 95 ASP A CA 1
ATOM 733 C C . ASP A 1 95 ? 0.882 -10.560 -5.478 1.00 95.75 95 ASP A C 1
ATOM 735 O O . ASP A 1 95 ? 0.794 -11.455 -6.316 1.00 95.75 95 ASP A O 1
ATOM 739 N N . LYS A 1 96 ? 0.205 -9.409 -5.619 1.00 95.12 96 LYS A N 1
ATOM 740 C CA . LYS A 1 96 ? -0.664 -9.081 -6.764 1.00 95.12 96 LYS A CA 1
ATOM 741 C C . LYS A 1 96 ? -0.024 -8.135 -7.777 1.00 95.12 96 LYS A C 1
ATOM 743 O O . LYS A 1 96 ? -0.653 -7.902 -8.813 1.00 95.12 96 LYS A O 1
ATOM 748 N N . LEU A 1 97 ? 1.150 -7.577 -7.479 1.00 96.19 97 LEU A N 1
ATOM 749 C CA . LEU A 1 97 ? 1.849 -6.675 -8.390 1.00 96.19 97 LEU A CA 1
ATOM 750 C C . LEU A 1 97 ? 2.161 -7.378 -9.709 1.00 96.19 97 LEU A C 1
ATOM 752 O O . LEU A 1 97 ? 2.459 -8.573 -9.743 1.00 96.19 97 LEU A O 1
ATOM 756 N N . ASP A 1 98 ? 2.091 -6.617 -10.795 1.00 96.31 98 ASP A N 1
ATOM 757 C CA . ASP A 1 98 ? 2.587 -7.081 -12.081 1.00 96.31 98 ASP A CA 1
ATOM 758 C C . ASP A 1 98 ? 4.100 -7.350 -11.974 1.00 96.31 98 ASP A C 1
ATOM 760 O O . ASP A 1 98 ? 4.830 -6.465 -11.513 1.00 96.31 98 ASP A O 1
ATOM 764 N N . PRO A 1 99 ? 4.598 -8.535 -12.379 1.00 95.56 99 PRO A N 1
ATOM 765 C CA . PRO A 1 99 ? 6.025 -8.837 -12.354 1.00 95.56 99 PRO A CA 1
ATOM 766 C C . PRO A 1 99 ? 6.892 -7.794 -13.064 1.00 95.56 99 PRO A C 1
ATOM 768 O O . PRO A 1 99 ? 8.020 -7.572 -12.635 1.00 95.56 99 PRO A O 1
ATOM 771 N N . ALA A 1 100 ? 6.365 -7.110 -14.086 1.00 95.50 100 ALA A N 1
ATOM 772 C CA . ALA A 1 100 ? 7.086 -6.045 -14.782 1.00 95.50 100 ALA A CA 1
ATOM 773 C C . ALA A 1 100 ? 7.464 -4.869 -13.859 1.00 95.50 100 ALA A C 1
ATOM 775 O O . ALA A 1 100 ? 8.499 -4.241 -14.060 1.00 95.50 100 ALA A O 1
ATOM 776 N N . LEU A 1 101 ? 6.670 -4.597 -12.814 1.00 94.56 101 LEU A N 1
ATOM 777 C CA . LEU A 1 101 ? 6.978 -3.560 -11.819 1.00 94.56 101 LEU A CA 1
ATOM 778 C C . LEU A 1 101 ? 8.042 -3.996 -10.803 1.00 94.56 101 LEU A C 1
ATOM 780 O O . LEU A 1 101 ? 8.510 -3.186 -10.005 1.00 94.56 101 LEU A O 1
ATOM 784 N N . LEU A 1 102 ? 8.413 -5.278 -10.801 1.00 92.75 102 LEU A N 1
ATOM 785 C CA . LEU A 1 102 ? 9.445 -5.843 -9.933 1.00 92.75 102 LEU A CA 1
ATOM 786 C C . LEU A 1 102 ? 10.808 -5.911 -10.635 1.00 92.75 102 LEU A C 1
ATOM 788 O O . LEU A 1 102 ? 11.696 -6.645 -10.200 1.00 92.75 102 LEU A O 1
ATOM 792 N N . GLU A 1 103 ? 10.998 -5.108 -11.679 1.00 92.56 103 GLU A N 1
ATOM 793 C CA . GLU A 1 103 ? 12.253 -4.960 -12.406 1.00 92.56 103 GLU A CA 1
ATOM 794 C C . GLU A 1 103 ? 12.722 -3.496 -12.426 1.00 92.56 103 GLU A C 1
ATOM 796 O O . GLU A 1 103 ? 11.943 -2.554 -12.271 1.00 92.56 103 GLU A O 1
ATOM 801 N N . GLY A 1 104 ? 14.031 -3.299 -12.607 1.00 95.25 104 GLY A N 1
ATOM 802 C CA . GLY A 1 104 ? 14.628 -1.976 -12.794 1.00 95.25 104 GLY A CA 1
ATOM 803 C C . GLY A 1 104 ? 14.341 -0.974 -11.668 1.00 95.25 104 GLY A C 1
ATOM 804 O O . GLY A 1 104 ? 14.325 -1.317 -10.488 1.00 95.25 104 GLY A O 1
ATOM 805 N N . TYR A 1 105 ? 14.148 0.288 -12.056 1.00 96.12 105 TYR A N 1
ATOM 806 C CA . TYR A 1 105 ? 13.983 1.410 -11.127 1.00 96.12 105 TYR A CA 1
ATOM 807 C C . TYR A 1 105 ? 12.628 1.406 -10.403 1.00 96.12 105 TYR A C 1
ATOM 809 O O . TYR A 1 105 ? 12.541 1.821 -9.247 1.00 96.12 105 TYR A O 1
ATOM 817 N N . ASP A 1 106 ? 11.579 0.886 -11.045 1.00 96.94 106 ASP A N 1
ATOM 818 C CA . ASP A 1 106 ? 10.244 0.783 -10.446 1.00 96.94 106 ASP A CA 1
ATOM 819 C C . ASP A 1 106 ? 10.270 -0.119 -9.211 1.00 96.94 106 ASP A C 1
ATOM 821 O O . ASP A 1 106 ? 9.737 0.240 -8.157 1.00 96.94 106 ASP A O 1
ATOM 825 N N . ARG A 1 107 ? 11.003 -1.236 -9.298 1.00 97.25 107 ARG A N 1
ATOM 826 C CA . ARG A 1 107 ? 11.251 -2.117 -8.158 1.00 97.25 107 ARG A CA 1
ATOM 827 C C . ARG A 1 107 ? 11.894 -1.370 -6.995 1.00 97.25 107 ARG A C 1
ATOM 829 O O . ARG A 1 107 ? 11.433 -1.507 -5.866 1.00 97.25 107 ARG A O 1
ATOM 836 N N . GLU A 1 108 ? 12.949 -0.599 -7.254 1.00 97.50 108 GLU A N 1
ATOM 837 C CA . GLU A 1 108 ? 13.678 0.132 -6.210 1.00 97.50 108 GLU A CA 1
ATOM 838 C C . GLU A 1 108 ? 12.772 1.139 -5.491 1.00 97.50 108 GLU A C 1
ATOM 840 O O . GLU A 1 108 ? 12.803 1.241 -4.262 1.00 97.50 108 GLU A O 1
ATOM 845 N N . LEU A 1 109 ? 11.925 1.850 -6.242 1.00 96.81 109 LEU A N 1
ATOM 846 C CA . LEU A 1 109 ? 10.959 2.795 -5.684 1.00 96.81 109 LEU A CA 1
ATOM 847 C C . LEU A 1 109 ? 9.939 2.100 -4.779 1.00 96.81 109 LEU A C 1
ATOM 849 O O . LEU A 1 109 ? 9.698 2.550 -3.655 1.00 96.81 109 LEU A O 1
ATOM 853 N N . LEU A 1 110 ? 9.348 1.005 -5.259 1.00 98.06 110 LEU A N 1
ATOM 854 C CA . LEU A 1 110 ? 8.345 0.260 -4.506 1.00 98.06 110 LEU A CA 1
ATOM 855 C C . LEU A 1 110 ? 8.966 -0.412 -3.273 1.00 98.06 110 LEU A C 1
ATOM 857 O O . LEU A 1 110 ? 8.380 -0.366 -2.190 1.00 98.06 110 LEU A O 1
ATOM 861 N N . GLU A 1 111 ? 10.143 -1.036 -3.405 1.00 97.62 111 GLU A N 1
ATOM 862 C CA . GLU A 1 111 ? 10.824 -1.721 -2.297 1.00 97.62 111 GLU A CA 1
ATOM 863 C C . GLU A 1 111 ? 11.227 -0.746 -1.197 1.00 97.62 111 GLU A C 1
ATOM 865 O O . GLU A 1 111 ? 11.067 -1.062 -0.017 1.00 97.62 111 GLU A O 1
ATOM 870 N N . ARG A 1 112 ? 11.688 0.453 -1.566 1.00 97.38 112 ARG A N 1
ATOM 871 C CA . ARG A 1 112 ? 12.005 1.501 -0.597 1.00 97.38 112 ARG A CA 1
ATOM 872 C C . ARG A 1 112 ? 10.784 1.878 0.237 1.00 97.38 112 ARG A C 1
ATOM 874 O O . ARG A 1 112 ? 10.867 1.875 1.462 1.00 97.38 112 ARG A O 1
ATOM 881 N N . GLU A 1 113 ? 9.650 2.165 -0.400 1.00 97.69 113 GLU A N 1
ATOM 882 C CA . GLU A 1 113 ? 8.436 2.537 0.338 1.00 97.69 113 GLU A CA 1
ATOM 883 C C . GLU A 1 113 ? 7.917 1.363 1.188 1.00 97.69 113 GLU A C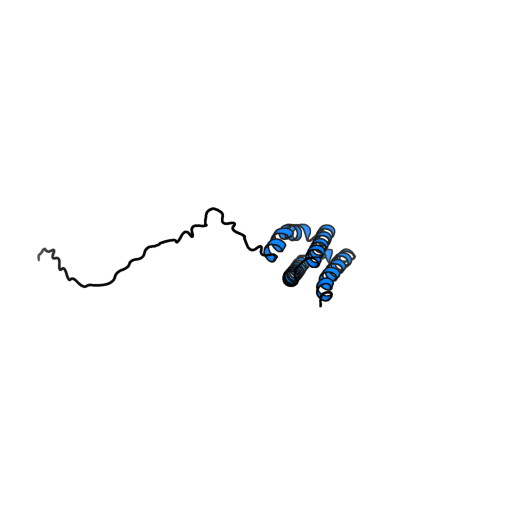 1
ATOM 885 O O . GLU A 1 113 ? 7.495 1.548 2.328 1.00 97.69 113 GLU A O 1
ATOM 890 N N . ARG A 1 114 ? 8.016 0.126 0.684 1.00 97.38 114 ARG A N 1
ATOM 891 C CA . ARG A 1 114 ? 7.683 -1.080 1.456 1.00 97.38 114 ARG A CA 1
ATOM 892 C C . ARG A 1 114 ? 8.547 -1.214 2.711 1.00 97.38 114 ARG A C 1
ATOM 894 O O . ARG A 1 114 ? 8.015 -1.529 3.777 1.00 97.38 114 ARG A O 1
ATOM 901 N N . ALA A 1 115 ? 9.855 -1.007 2.583 1.00 96.69 115 ALA A N 1
ATOM 902 C CA . ALA A 1 115 ? 10.794 -1.090 3.695 1.00 96.69 115 ALA A CA 1
ATOM 903 C C . ALA A 1 115 ? 10.498 -0.018 4.753 1.00 96.69 115 ALA A C 1
ATOM 905 O O . ALA A 1 115 ? 10.482 -0.334 5.944 1.00 96.69 115 ALA A O 1
ATOM 906 N N . ASP A 1 116 ? 10.173 1.206 4.327 1.00 95.75 116 ASP A N 1
ATOM 907 C CA . ASP A 1 116 ? 9.764 2.291 5.224 1.00 95.75 116 ASP A CA 1
ATOM 908 C C . ASP A 1 116 ? 8.522 1.898 6.048 1.00 95.75 116 ASP A C 1
ATOM 910 O O . ASP A 1 116 ? 8.518 2.056 7.271 1.00 95.75 116 ASP A O 1
ATOM 914 N N . ILE A 1 117 ? 7.495 1.308 5.420 1.00 96.00 117 ILE A N 1
ATOM 915 C CA . ILE A 1 117 ? 6.296 0.820 6.133 1.00 96.00 117 ILE A CA 1
ATOM 916 C C . ILE A 1 117 ? 6.661 -0.273 7.145 1.00 96.00 117 ILE A C 1
ATOM 918 O O . ILE A 1 117 ? 6.175 -0.270 8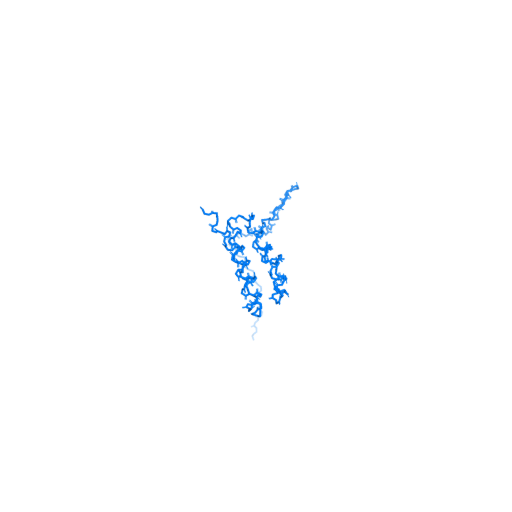.277 1.00 96.00 117 ILE A O 1
ATOM 922 N N . GLN A 1 118 ? 7.514 -1.222 6.753 1.00 94.88 118 GLN A N 1
ATOM 923 C CA . GLN A 1 118 ? 7.933 -2.322 7.624 1.00 94.88 118 GLN A CA 1
ATOM 924 C C . GLN A 1 118 ? 8.757 -1.831 8.819 1.00 94.88 118 GLN A C 1
ATOM 926 O O . GLN A 1 118 ? 8.606 -2.364 9.917 1.00 94.88 118 GLN A O 1
ATOM 931 N N . ALA A 1 119 ? 9.583 -0.799 8.645 1.00 94.19 119 ALA A N 1
ATOM 932 C CA . ALA A 1 119 ? 10.388 -0.230 9.721 1.00 94.19 119 ALA A CA 1
ATOM 933 C C . ALA A 1 119 ? 9.532 0.398 10.836 1.00 94.19 119 ALA A C 1
ATOM 935 O O . ALA A 1 119 ? 9.915 0.335 12.006 1.00 94.19 119 ALA A O 1
ATOM 936 N N . LEU A 1 120 ? 8.341 0.922 10.516 1.00 91.38 120 LEU A N 1
ATOM 937 C CA . LEU A 1 120 ? 7.443 1.542 11.500 1.00 91.38 120 LEU A CA 1
ATOM 938 C C . LEU A 1 120 ? 6.990 0.584 12.613 1.00 91.38 120 LEU A C 1
ATOM 940 O O . LEU A 1 120 ? 6.667 1.038 13.708 1.00 91.38 120 LEU A O 1
ATOM 944 N N . ILE A 1 121 ? 7.001 -0.738 12.394 1.00 85.00 121 ILE A N 1
ATOM 945 C CA . ILE A 1 121 ? 6.674 -1.693 13.467 1.00 85.00 121 ILE A CA 1
ATOM 946 C C . ILE A 1 121 ? 7.837 -1.930 14.439 1.00 85.00 121 ILE A C 1
ATOM 948 O O . ILE A 1 121 ? 7.622 -2.381 15.563 1.00 85.00 121 ILE A O 1
ATOM 952 N N . ALA A 1 122 ? 9.072 -1.660 14.012 1.00 75.94 122 ALA A N 1
ATOM 953 C CA . ALA A 1 122 ? 10.266 -1.857 14.827 1.00 75.94 122 ALA A CA 1
ATOM 954 C C . ALA A 1 122 ? 10.556 -0.664 15.752 1.00 75.94 122 ALA A C 1
ATOM 956 O O . ALA A 1 122 ? 11.257 -0.840 16.743 1.00 75.94 122 ALA A O 1
ATOM 957 N N . LEU A 1 123 ? 10.014 0.518 15.440 1.00 66.19 123 LEU A N 1
ATOM 958 C CA . LEU A 1 123 ? 10.285 1.779 16.142 1.00 66.19 123 LEU A CA 1
ATOM 959 C C . LEU A 1 123 ? 9.462 1.992 17.426 1.00 66.19 123 LEU A C 1
ATOM 961 O O . LEU A 1 123 ? 9.757 2.916 18.174 1.00 66.19 123 LEU A O 1
ATOM 965 N N . GLU A 1 124 ? 8.459 1.153 17.700 1.00 60.97 124 GLU A N 1
ATOM 966 C CA . GLU A 1 124 ? 7.591 1.260 18.891 1.00 60.97 124 GLU A CA 1
ATOM 967 C C . GLU A 1 124 ? 7.750 0.091 19.879 1.00 60.97 124 GLU A C 1
ATOM 969 O O . GLU A 1 124 ? 6.837 -0.218 20.644 1.00 60.97 124 GLU A O 1
ATOM 974 N N . LYS A 1 125 ? 8.908 -0.577 19.850 1.00 50.38 125 LYS A N 1
ATOM 975 C CA . LYS A 1 125 ? 9.322 -1.520 20.900 1.00 50.38 125 LYS A CA 1
ATOM 976 C C . LYS A 1 125 ? 10.019 -0.788 22.037 1.00 50.38 125 LYS A C 1
ATOM 978 O O . LYS A 1 125 ? 9.789 -1.202 23.193 1.00 50.38 125 LYS A O 1
#